Protein AF-A0A0G4KLC1-F1 (afdb_monomer_lite)

Sequence (139 aa):
MSGILGYLYKFFVGYFALTVALYMLSIVVPKAAFGARVLAAYVCLIAAALYGALAAILLRLIGNPGSSQWAT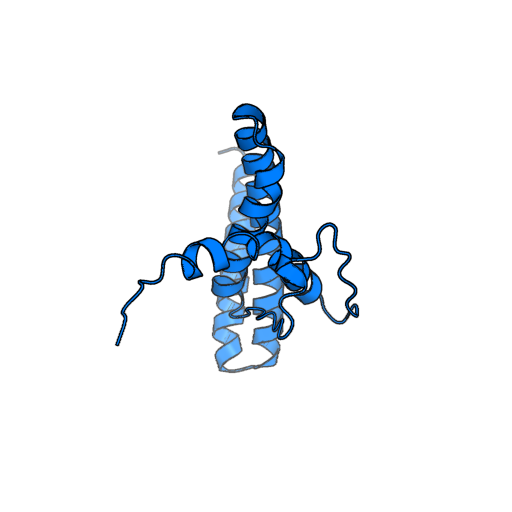ARFFKWIMLVATGVIFEIEDPKNILETTRPAVFIGNHQTELDVLMLAMPAVMDTTKTLKATGVNTSS

Structure (mmCIF, N/CA/C/O backbone):
data_AF-A0A0G4KLC1-F1
#
_entry.id   AF-A0A0G4KLC1-F1
#
loo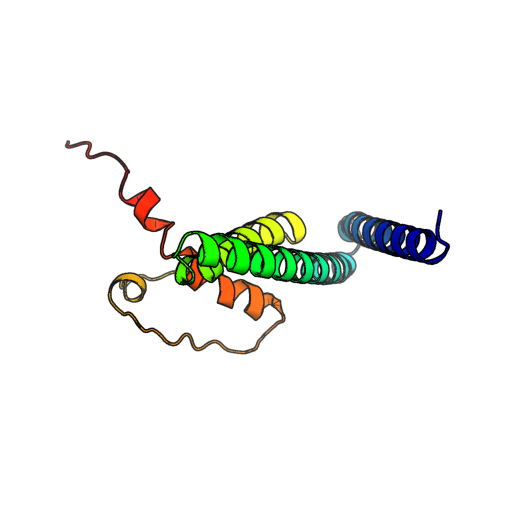p_
_atom_site.group_PDB
_atom_site.id
_atom_site.type_symbol
_atom_site.label_atom_id
_atom_site.label_alt_id
_atom_site.label_comp_id
_atom_site.label_asym_id
_atom_site.label_entity_id
_atom_site.label_seq_id
_atom_site.pdbx_PDB_ins_code
_atom_site.Cartn_x
_atom_site.Cartn_y
_atom_site.Cartn_z
_atom_site.occupancy
_atom_site.B_iso_or_equiv
_atom_site.auth_seq_id
_atom_site.auth_comp_id
_atom_site.auth_asym_id
_atom_site.auth_atom_id
_atom_site.pdbx_PDB_model_num
ATOM 1 N N . MET A 1 1 ? -3.464 17.747 -28.093 1.00 57.12 1 MET A N 1
ATOM 2 C CA . MET A 1 1 ? -3.307 17.172 -26.736 1.00 57.12 1 MET A CA 1
ATOM 3 C C . MET A 1 1 ? -2.375 18.089 -25.954 1.00 57.12 1 MET A C 1
ATOM 5 O O . MET A 1 1 ? -1.326 18.404 -26.502 1.00 57.12 1 MET A O 1
ATOM 9 N N . SER A 1 2 ? -2.737 18.585 -24.764 1.00 78.94 2 SER A N 1
ATOM 10 C CA . SER A 1 2 ? -1.844 19.487 -24.011 1.00 78.94 2 SER A CA 1
ATOM 11 C C . SER A 1 2 ? -0.508 18.784 -23.728 1.00 78.94 2 SER A C 1
ATOM 13 O O . SER A 1 2 ? -0.497 17.595 -23.402 1.00 78.94 2 SER A O 1
ATOM 15 N N . GLY A 1 3 ? 0.622 19.483 -23.889 1.00 84.50 3 GLY A N 1
ATOM 16 C CA . GLY A 1 3 ? 1.953 18.882 -23.711 1.00 84.50 3 GLY A CA 1
ATOM 17 C C . GLY A 1 3 ? 2.106 18.184 -22.353 1.00 84.50 3 GLY A C 1
ATOM 18 O O . GLY A 1 3 ? 2.638 17.082 -22.282 1.00 84.50 3 GLY A O 1
ATOM 19 N N . ILE A 1 4 ? 1.517 18.766 -21.302 1.00 86.00 4 ILE A N 1
ATOM 20 C CA . ILE A 1 4 ? 1.463 18.221 -19.936 1.00 86.00 4 ILE A CA 1
ATOM 21 C C . ILE A 1 4 ? 0.812 16.833 -19.893 1.00 86.00 4 ILE A C 1
ATOM 23 O O . ILE A 1 4 ? 1.378 15.910 -19.309 1.00 86.00 4 ILE A O 1
ATOM 27 N N . LEU A 1 5 ? -0.341 16.654 -20.545 1.00 86.31 5 LEU A N 1
ATOM 28 C CA . LEU A 1 5 ? -1.035 15.365 -20.562 1.00 86.31 5 LEU A CA 1
ATOM 29 C C . LEU A 1 5 ? -0.205 14.297 -21.294 1.00 86.31 5 LEU A C 1
ATOM 31 O O . LEU A 1 5 ? -0.172 13.139 -20.881 1.00 86.31 5 LEU A O 1
ATOM 35 N N . GLY A 1 6 ? 0.522 14.701 -22.340 1.00 89.38 6 GLY A N 1
ATOM 36 C CA . GLY A 1 6 ? 1.445 13.827 -23.065 1.00 89.38 6 GLY A CA 1
ATOM 37 C C . GLY A 1 6 ? 2.641 13.367 -22.225 1.00 89.38 6 GLY A C 1
ATOM 38 O O . GLY A 1 6 ? 3.016 12.196 -22.295 1.00 89.38 6 GLY A O 1
ATOM 39 N N . TYR A 1 7 ? 3.229 14.250 -21.412 1.00 89.88 7 TYR A N 1
ATOM 40 C CA . TYR A 1 7 ? 4.330 13.883 -20.513 1.00 89.88 7 TYR A CA 1
ATOM 41 C C . TYR A 1 7 ? 3.871 12.957 -19.384 1.00 89.88 7 TYR A C 1
ATOM 43 O O . TYR A 1 7 ? 4.535 11.954 -19.128 1.00 89.88 7 TYR A O 1
ATOM 51 N N . LEU A 1 8 ? 2.716 13.236 -18.769 1.00 88.06 8 LEU A N 1
ATOM 52 C CA . LEU A 1 8 ? 2.131 12.368 -17.742 1.00 88.06 8 LEU A CA 1
ATOM 53 C C . LEU A 1 8 ? 1.853 10.966 -18.288 1.00 88.06 8 LEU A C 1
ATOM 55 O O . LEU A 1 8 ? 2.252 9.979 -17.677 1.00 88.06 8 LEU A O 1
ATOM 59 N N . TYR A 1 9 ? 1.241 10.871 -19.471 1.00 89.38 9 TYR A N 1
ATOM 60 C CA . TYR A 1 9 ? 0.984 9.584 -20.115 1.00 89.38 9 TYR A CA 1
ATOM 61 C C . TYR A 1 9 ? 2.274 8.777 -20.325 1.00 89.38 9 TYR A C 1
ATOM 63 O O . TYR A 1 9 ? 2.354 7.618 -19.922 1.00 89.38 9 TYR A O 1
ATOM 71 N N . LYS A 1 10 ? 3.316 9.397 -20.895 1.00 88.88 10 LYS A N 1
ATOM 72 C CA . LYS A 1 10 ? 4.612 8.733 -21.113 1.00 88.88 10 LYS A CA 1
ATOM 73 C C . LYS A 1 10 ? 5.265 8.289 -19.804 1.00 88.88 10 LYS A C 1
ATOM 75 O O . LYS A 1 10 ? 5.845 7.208 -19.767 1.00 88.88 10 LYS A O 1
ATOM 80 N N . PHE A 1 11 ? 5.150 9.091 -18.746 1.00 88.75 11 PHE A N 1
ATOM 81 C CA . PHE A 1 11 ? 5.664 8.745 -17.423 1.00 88.75 11 PHE A CA 1
ATOM 82 C C . PHE A 1 11 ? 4.982 7.491 -16.861 1.00 88.75 11 PHE A C 1
ATOM 84 O O . PHE A 1 11 ? 5.673 6.542 -16.500 1.00 88.75 11 PHE A O 1
ATOM 91 N N . PHE A 1 12 ? 3.645 7.440 -16.851 1.00 88.44 12 PHE A N 1
ATOM 92 C CA . PHE A 1 12 ? 2.909 6.278 -16.336 1.00 88.44 12 PHE A CA 1
ATOM 93 C C . PHE A 1 12 ? 3.160 5.011 -17.159 1.00 88.44 12 PHE A C 1
ATOM 95 O O . PHE A 1 12 ? 3.370 3.943 -16.585 1.00 88.44 12 PHE A O 1
ATOM 102 N N . VAL A 1 13 ? 3.196 5.123 -18.491 1.00 89.00 13 VAL A N 1
ATOM 103 C CA . VAL A 1 13 ? 3.511 3.988 -19.373 1.00 89.00 13 VAL A CA 1
ATOM 104 C C . VAL A 1 13 ? 4.935 3.488 -19.134 1.00 89.00 13 VAL A C 1
ATOM 106 O O . VAL A 1 13 ? 5.140 2.285 -18.996 1.00 89.00 13 VAL A O 1
ATOM 109 N N . GLY A 1 14 ? 5.913 4.394 -19.039 1.00 88.81 14 GLY A N 1
ATOM 110 C CA . GLY A 1 14 ? 7.303 4.037 -18.755 1.00 88.81 14 GLY A CA 1
ATOM 111 C C . GLY A 1 14 ? 7.467 3.374 -17.387 1.00 88.81 14 GLY A C 1
ATOM 112 O O . GLY A 1 14 ? 8.141 2.352 -17.278 1.00 88.81 14 GLY A O 1
ATOM 113 N N . TYR A 1 15 ? 6.795 3.899 -16.361 1.00 86.81 15 TYR A N 1
ATOM 114 C CA . TYR A 1 15 ? 6.793 3.325 -15.015 1.00 86.81 15 TYR A CA 1
ATOM 115 C C . TYR A 1 15 ? 6.207 1.907 -14.994 1.00 86.81 15 TYR A C 1
ATOM 117 O O . TYR A 1 15 ? 6.802 0.986 -14.427 1.00 86.81 15 TYR A O 1
ATOM 125 N N . PHE A 1 16 ? 5.049 1.714 -15.632 1.00 86.69 16 PHE A N 1
ATOM 126 C CA . PHE A 1 16 ? 4.409 0.404 -15.727 1.00 86.69 16 PHE A CA 1
ATOM 127 C C . PHE A 1 16 ? 5.295 -0.591 -16.484 1.00 86.69 16 PHE A C 1
ATOM 129 O O . PHE A 1 16 ? 5.551 -1.686 -15.987 1.00 86.69 16 PHE A O 1
ATOM 136 N N . ALA A 1 17 ? 5.836 -0.188 -17.638 1.00 87.50 17 ALA A N 1
ATOM 137 C CA . ALA A 1 17 ? 6.737 -1.020 -18.429 1.00 87.50 17 ALA A CA 1
ATOM 138 C C . ALA A 1 17 ? 7.994 -1.422 -17.643 1.00 87.50 17 ALA A C 1
ATOM 140 O O . ALA A 1 17 ? 8.382 -2.588 -17.677 1.00 87.50 17 ALA A O 1
ATOM 141 N N . LEU A 1 18 ? 8.595 -0.495 -16.888 1.00 86.31 18 LEU A N 1
ATOM 142 C CA . LEU A 1 18 ? 9.746 -0.781 -16.029 1.00 86.31 18 LEU A CA 1
ATOM 143 C C . LEU A 1 18 ? 9.396 -1.788 -14.926 1.00 86.31 18 LEU A C 1
ATOM 145 O O . LEU A 1 18 ? 10.149 -2.730 -14.691 1.00 86.31 18 LEU A O 1
ATOM 149 N N . THR A 1 19 ? 8.243 -1.617 -14.278 1.00 85.38 19 THR A N 1
ATOM 150 C CA . THR A 1 19 ? 7.780 -2.520 -13.213 1.00 85.38 19 THR A CA 1
ATOM 151 C C . THR A 1 19 ? 7.569 -3.937 -13.752 1.00 85.38 19 THR A C 1
ATOM 153 O O . THR A 1 19 ? 8.051 -4.901 -13.156 1.00 85.38 19 THR A O 1
ATOM 156 N N . VAL A 1 20 ? 6.925 -4.079 -14.917 1.00 84.81 20 VAL A N 1
ATOM 157 C CA . VAL A 1 20 ? 6.742 -5.383 -15.578 1.00 84.81 20 VAL A CA 1
ATOM 158 C C . VAL A 1 20 ? 8.081 -5.971 -16.020 1.00 84.81 20 VAL A C 1
ATOM 160 O O . VAL A 1 20 ? 8.326 -7.152 -15.793 1.00 84.81 20 VAL A O 1
ATOM 163 N N . ALA A 1 21 ? 8.980 -5.169 -16.595 1.00 84.88 21 ALA A N 1
ATOM 164 C CA . ALA A 1 21 ? 10.302 -5.636 -17.010 1.00 84.88 21 ALA A CA 1
ATOM 165 C C . ALA A 1 21 ? 11.116 -6.180 -15.825 1.00 84.88 21 ALA A C 1
ATOM 167 O O . ALA A 1 21 ? 11.741 -7.234 -15.940 1.00 84.88 21 ALA A O 1
ATOM 168 N N . LEU A 1 22 ? 11.063 -5.514 -14.667 1.00 81.75 22 LEU A N 1
ATOM 169 C CA . LEU A 1 22 ? 11.704 -5.991 -13.440 1.00 81.75 22 LEU A CA 1
ATOM 170 C C . LEU A 1 22 ? 11.048 -7.268 -12.905 1.00 81.75 22 LEU A C 1
ATOM 172 O O . LEU A 1 22 ? 11.763 -8.158 -12.449 1.00 81.75 22 LEU A O 1
ATOM 176 N N . TYR A 1 23 ? 9.723 -7.407 -13.015 1.00 82.12 23 TYR A N 1
ATOM 177 C CA . TYR A 1 23 ? 9.035 -8.664 -12.704 1.00 82.12 23 TYR A CA 1
ATOM 178 C C . TYR A 1 23 ? 9.459 -9.806 -13.632 1.00 82.12 23 TYR A C 1
ATOM 180 O O . TYR A 1 23 ? 9.729 -10.904 -13.155 1.00 82.12 23 TYR A O 1
ATOM 188 N N . MET A 1 24 ? 9.604 -9.563 -14.933 1.00 83.81 24 MET A N 1
ATOM 189 C CA . MET A 1 24 ? 10.098 -10.579 -15.869 1.00 83.81 24 MET A CA 1
ATOM 190 C C . MET A 1 24 ? 11.558 -10.952 -15.572 1.00 83.81 24 MET A C 1
ATOM 192 O O . MET A 1 24 ? 11.906 -12.131 -15.553 1.00 83.81 24 MET A O 1
ATOM 196 N N . LEU A 1 25 ? 12.404 -9.967 -15.250 1.00 83.88 25 LEU A N 1
ATOM 197 C CA . LEU A 1 25 ? 13.793 -10.196 -14.839 1.00 83.88 25 LEU A CA 1
ATOM 198 C C . LEU A 1 25 ? 13.894 -10.929 -13.491 1.00 83.88 25 LEU A C 1
ATOM 200 O O . LEU A 1 25 ? 14.860 -11.655 -13.251 1.00 83.88 25 LEU A O 1
ATOM 204 N N . SER A 1 26 ? 12.888 -10.782 -12.624 1.00 82.88 26 SER A N 1
ATOM 205 C CA . SER A 1 26 ? 12.843 -11.429 -11.309 1.00 82.88 26 SER A CA 1
ATOM 206 C C . SER A 1 26 ? 12.830 -12.957 -11.367 1.00 82.88 26 SER A C 1
ATOM 208 O O . SER A 1 26 ? 13.274 -13.597 -10.416 1.00 82.88 26 SER A O 1
ATOM 210 N N . ILE A 1 27 ? 12.403 -13.532 -12.498 1.00 77.06 27 ILE A N 1
ATOM 211 C CA . ILE A 1 27 ? 12.427 -14.981 -12.748 1.00 77.06 27 ILE A CA 1
ATOM 212 C C . ILE A 1 27 ? 13.873 -15.505 -12.766 1.00 77.06 27 ILE A C 1
ATOM 214 O O . ILE A 1 27 ? 14.129 -16.637 -12.367 1.00 77.06 27 ILE A O 1
ATOM 218 N N . VAL A 1 28 ? 14.827 -14.672 -13.196 1.00 81.56 28 VAL A N 1
ATOM 219 C CA . VAL A 1 28 ? 16.248 -15.032 -13.325 1.00 81.56 28 VAL A CA 1
ATOM 220 C C . VAL A 1 28 ? 17.076 -14.479 -12.163 1.00 81.56 28 VAL A C 1
ATOM 222 O O . VAL A 1 28 ? 18.007 -15.131 -11.695 1.00 81.56 28 VAL A O 1
ATOM 225 N N . VAL A 1 29 ? 16.748 -13.276 -11.678 1.00 82.81 29 VAL A N 1
ATOM 226 C CA . VAL A 1 29 ? 17.516 -12.576 -10.640 1.00 82.81 29 VAL A CA 1
ATOM 227 C C . VAL A 1 29 ? 16.623 -12.279 -9.429 1.00 82.81 29 VAL A C 1
ATOM 229 O O . VAL A 1 29 ? 15.852 -11.317 -9.460 1.00 82.81 29 VAL A O 1
ATOM 232 N N . PRO A 1 30 ? 16.781 -12.998 -8.301 1.00 74.25 30 PRO A N 1
ATOM 233 C CA . PRO A 1 30 ? 15.953 -12.799 -7.106 1.00 74.25 30 PRO A CA 1
ATOM 234 C C . PRO A 1 30 ? 15.996 -11.368 -6.549 1.00 74.25 30 PRO A C 1
ATOM 236 O O . PRO A 1 30 ? 15.007 -10.866 -6.022 1.00 74.25 30 PRO A O 1
ATOM 239 N N . LYS A 1 31 ? 17.124 -10.661 -6.713 1.00 76.88 31 LYS A N 1
ATOM 240 C CA . LYS A 1 31 ? 17.266 -9.252 -6.302 1.00 76.88 31 LYS A CA 1
ATOM 241 C C . LYS A 1 31 ? 16.392 -8.296 -7.127 1.00 76.88 31 LYS A C 1
ATOM 243 O O . LYS A 1 31 ? 15.964 -7.273 -6.602 1.00 76.88 31 LYS A O 1
ATOM 248 N N . ALA A 1 32 ? 16.084 -8.629 -8.384 1.00 76.25 32 ALA A N 1
ATOM 249 C CA . ALA A 1 32 ? 15.173 -7.837 -9.212 1.00 76.25 32 ALA A CA 1
ATOM 250 C C . ALA A 1 32 ? 13.715 -7.961 -8.734 1.00 76.25 32 ALA A C 1
ATOM 252 O O . ALA A 1 32 ? 12.953 -7.004 -8.859 1.00 76.25 32 ALA A O 1
ATOM 253 N N . ALA A 1 33 ? 13.353 -9.085 -8.096 1.00 76.44 33 ALA A N 1
ATOM 254 C CA . ALA A 1 33 ? 12.043 -9.268 -7.468 1.00 76.44 33 ALA A CA 1
ATOM 255 C C . ALA A 1 33 ? 11.780 -8.219 -6.381 1.00 76.44 33 ALA A C 1
ATOM 257 O O . ALA A 1 33 ? 10.670 -7.705 -6.274 1.00 76.44 33 ALA A O 1
ATOM 258 N N . PHE A 1 34 ? 12.807 -7.880 -5.594 1.00 78.06 34 PHE A N 1
ATOM 259 C CA . PHE A 1 34 ? 12.699 -6.856 -4.558 1.00 78.06 34 PHE A CA 1
ATOM 260 C C . PHE A 1 34 ? 12.371 -5.488 -5.167 1.00 78.06 34 PHE A C 1
ATOM 262 O O . PHE A 1 34 ? 11.384 -4.870 -4.781 1.00 78.06 34 PHE A O 1
ATOM 269 N N . GLY A 1 35 ? 13.127 -5.060 -6.184 1.00 80.31 35 GLY A N 1
ATOM 270 C CA . GLY A 1 35 ? 12.869 -3.793 -6.877 1.00 80.31 35 GLY A CA 1
ATOM 271 C C . GLY A 1 35 ? 11.485 -3.736 -7.535 1.00 80.31 35 GLY A C 1
ATOM 272 O O . GLY A 1 35 ? 10.792 -2.726 -7.419 1.00 80.31 35 GLY A O 1
ATOM 273 N N . ALA A 1 36 ? 11.048 -4.834 -8.163 1.00 81.69 36 ALA A N 1
ATOM 274 C CA . ALA A 1 36 ? 9.718 -4.934 -8.765 1.00 81.69 36 ALA A CA 1
ATOM 275 C C . ALA A 1 36 ? 8.595 -4.775 -7.724 1.00 81.69 36 ALA A C 1
ATOM 277 O O . ALA A 1 36 ? 7.652 -4.014 -7.943 1.00 81.69 36 ALA A O 1
ATOM 278 N N . ARG A 1 37 ? 8.723 -5.438 -6.566 1.00 82.31 37 ARG A N 1
ATOM 279 C CA . ARG A 1 37 ? 7.739 -5.361 -5.475 1.00 82.31 37 ARG A CA 1
ATOM 280 C C . ARG A 1 37 ? 7.692 -3.983 -4.823 1.00 82.31 37 ARG A C 1
ATOM 282 O O . ARG A 1 37 ? 6.600 -3.525 -4.512 1.00 82.31 37 ARG A O 1
ATOM 289 N N . VAL A 1 38 ? 8.834 -3.313 -4.655 1.00 83.00 38 VAL A N 1
ATOM 290 C CA . VAL A 1 38 ? 8.895 -1.949 -4.099 1.00 83.00 38 VAL A CA 1
ATOM 291 C C . VAL A 1 38 ? 8.172 -0.957 -5.013 1.00 83.00 38 VAL A C 1
ATOM 293 O O . VAL A 1 38 ? 7.296 -0.225 -4.558 1.00 83.00 38 VAL A O 1
ATOM 296 N N . LEU A 1 39 ? 8.462 -0.968 -6.320 1.00 84.44 39 LEU A N 1
ATOM 297 C CA . LEU A 1 39 ? 7.766 -0.100 -7.280 1.00 84.44 39 LEU A CA 1
ATOM 298 C C . LEU A 1 39 ? 6.258 -0.393 -7.312 1.00 84.44 39 LEU A C 1
ATOM 300 O O . LEU A 1 39 ? 5.430 0.513 -7.213 1.00 84.44 39 LEU A O 1
ATOM 304 N N . ALA A 1 40 ? 5.885 -1.672 -7.356 1.00 85.62 40 ALA A N 1
ATOM 305 C CA . ALA A 1 40 ? 4.486 -2.073 -7.299 1.00 85.62 40 ALA A CA 1
ATOM 306 C C . ALA A 1 40 ? 3.785 -1.581 -6.015 1.00 85.62 40 ALA A C 1
ATOM 308 O O . ALA A 1 40 ? 2.660 -1.079 -6.088 1.00 85.62 40 ALA A O 1
ATOM 309 N N . ALA A 1 41 ? 4.454 -1.656 -4.859 1.00 83.75 41 ALA A N 1
ATOM 310 C CA . ALA A 1 41 ? 3.921 -1.195 -3.579 1.00 83.75 41 ALA A CA 1
ATOM 311 C C . ALA A 1 41 ? 3.666 0.321 -3.553 1.00 83.75 41 ALA A C 1
ATOM 313 O O . ALA A 1 41 ? 2.603 0.748 -3.098 1.00 83.75 41 ALA A O 1
ATOM 314 N N . TYR A 1 42 ? 4.572 1.136 -4.104 1.00 85.81 42 TYR A N 1
ATOM 315 C CA . TYR A 1 42 ? 4.384 2.592 -4.175 1.00 85.81 42 TYR A CA 1
ATOM 316 C C . TYR A 1 42 ? 3.153 2.987 -5.000 1.00 85.81 42 TYR A C 1
ATOM 318 O O . TYR A 1 42 ? 2.368 3.837 -4.573 1.00 85.81 42 TYR A O 1
ATOM 326 N N . VAL A 1 43 ? 2.929 2.347 -6.151 1.00 86.62 43 VAL A N 1
ATOM 327 C CA . VAL A 1 43 ? 1.722 2.604 -6.959 1.00 86.62 43 VAL A CA 1
ATOM 328 C C . VAL A 1 43 ? 0.460 2.158 -6.234 1.00 86.62 43 VAL A C 1
ATOM 330 O O . VAL A 1 43 ? -0.539 2.878 -6.250 1.00 86.62 43 VAL A O 1
ATOM 333 N N . CYS A 1 44 ? 0.503 1.010 -5.558 1.00 87.31 44 CYS A N 1
ATOM 334 C CA . CYS A 1 44 ? -0.614 0.532 -4.747 1.00 87.31 44 CYS A CA 1
ATOM 335 C C . CYS A 1 44 ? -0.965 1.504 -3.618 1.00 87.31 44 CYS A C 1
ATOM 337 O O . CYS A 1 44 ? -2.146 1.741 -3.367 1.00 87.31 44 CYS A O 1
ATOM 339 N N . LEU A 1 45 ? 0.041 2.100 -2.972 1.00 86.19 45 LEU A N 1
ATOM 340 C CA . LEU A 1 45 ? -0.153 3.081 -1.907 1.00 86.19 45 LEU A CA 1
ATOM 341 C C . LEU A 1 45 ? -0.827 4.356 -2.431 1.00 86.19 45 LEU A C 1
ATOM 343 O O . LEU A 1 45 ? -1.792 4.831 -1.835 1.00 86.19 45 LEU A O 1
ATOM 347 N N . ILE A 1 46 ? -0.374 4.875 -3.577 1.00 88.50 46 ILE A N 1
ATOM 348 C CA . ILE A 1 46 ? -0.989 6.046 -4.223 1.00 88.50 46 ILE A CA 1
ATOM 349 C C . ILE A 1 46 ? -2.434 5.735 -4.627 1.00 88.50 46 ILE A C 1
ATOM 351 O O . ILE A 1 46 ? -3.340 6.517 -4.338 1.00 88.50 46 ILE A O 1
ATOM 355 N N . ALA A 1 47 ? -2.671 4.581 -5.255 1.00 89.06 47 ALA A N 1
ATOM 356 C CA . ALA A 1 47 ? -4.010 4.153 -5.648 1.00 89.06 47 ALA A CA 1
ATOM 357 C C . ALA A 1 47 ? -4.943 4.026 -4.434 1.00 89.06 47 ALA A C 1
ATOM 359 O O . ALA A 1 47 ? -6.085 4.484 -4.487 1.00 89.06 47 ALA A O 1
ATOM 360 N N . ALA A 1 48 ? -4.457 3.460 -3.326 1.00 90.44 48 ALA A N 1
ATOM 361 C CA . ALA A 1 48 ? -5.221 3.342 -2.091 1.00 90.44 48 ALA A CA 1
ATOM 362 C C . ALA A 1 48 ? -5.509 4.699 -1.443 1.00 90.44 48 ALA A C 1
ATOM 364 O O . ALA A 1 48 ? -6.629 4.913 -0.988 1.00 90.44 48 ALA A O 1
ATOM 365 N N . ALA A 1 49 ? -4.560 5.637 -1.454 1.00 88.44 49 ALA A N 1
ATOM 366 C CA . ALA A 1 49 ? -4.780 6.989 -0.945 1.00 88.44 49 ALA A CA 1
ATOM 367 C C . ALA A 1 49 ? -5.856 7.738 -1.751 1.00 88.44 49 ALA A C 1
ATOM 369 O O . ALA A 1 49 ? -6.748 8.356 -1.170 1.00 88.44 49 ALA A O 1
ATOM 370 N N . LEU A 1 50 ? -5.818 7.637 -3.084 1.00 92.06 50 LEU A N 1
ATOM 371 C CA . LEU A 1 50 ? -6.828 8.234 -3.964 1.00 92.06 50 LEU A CA 1
ATOM 372 C C . LEU A 1 50 ? -8.207 7.604 -3.749 1.00 92.06 50 LEU A C 1
ATOM 374 O O . LEU A 1 50 ? -9.194 8.320 -3.575 1.00 92.06 50 LEU A O 1
ATOM 378 N N . TYR A 1 51 ? -8.273 6.271 -3.716 1.00 92.00 51 TYR A N 1
ATOM 379 C CA . TYR A 1 51 ? -9.508 5.552 -3.420 1.00 92.00 51 TYR A CA 1
ATOM 380 C C . TYR A 1 51 ? -10.056 5.934 -2.042 1.00 92.00 51 TYR A C 1
ATOM 382 O O . TYR A 1 51 ? -11.248 6.196 -1.912 1.00 92.00 51 TYR A O 1
ATOM 390 N N . GLY A 1 52 ? -9.199 6.026 -1.026 1.00 89.00 52 GLY A N 1
ATOM 391 C CA . GLY A 1 52 ? -9.608 6.383 0.325 1.00 89.00 52 GLY A CA 1
ATOM 392 C C . GLY A 1 52 ? -10.117 7.811 0.450 1.00 89.00 52 GLY A C 1
ATOM 393 O O . GLY A 1 52 ? -11.126 8.037 1.115 1.00 89.00 52 GLY A O 1
ATOM 394 N N . ALA A 1 53 ? -9.504 8.765 -0.253 1.00 91.62 53 ALA A N 1
ATOM 395 C CA . ALA A 1 53 ? -10.014 10.131 -0.334 1.00 91.62 53 ALA A CA 1
ATOM 396 C C . ALA A 1 53 ? -11.418 10.172 -0.962 1.00 91.62 53 ALA A C 1
ATOM 398 O O . ALA A 1 53 ? -12.321 10.814 -0.423 1.00 91.62 53 ALA A O 1
ATOM 399 N N . LEU A 1 54 ? -11.633 9.436 -2.057 1.00 92.00 54 LEU A N 1
ATOM 400 C CA . LEU A 1 54 ? -12.947 9.323 -2.698 1.00 92.00 54 LEU A CA 1
ATOM 401 C C . LEU A 1 54 ? -13.969 8.628 -1.789 1.00 92.00 54 LEU A C 1
ATOM 403 O O . LEU A 1 54 ? -15.076 9.134 -1.610 1.00 92.00 54 LEU A O 1
ATOM 407 N N . ALA A 1 55 ? -13.597 7.507 -1.170 1.00 89.62 55 ALA A N 1
ATOM 408 C CA . ALA A 1 55 ? -14.450 6.767 -0.245 1.00 89.62 55 ALA A CA 1
ATOM 409 C C . ALA A 1 55 ? -14.839 7.623 0.967 1.00 89.62 55 ALA A C 1
ATOM 411 O O . ALA A 1 55 ? -15.997 7.609 1.374 1.00 89.62 55 ALA A O 1
ATOM 412 N N . ALA A 1 56 ? -13.909 8.414 1.509 1.00 89.75 56 ALA A N 1
ATOM 413 C CA . ALA A 1 56 ? -14.179 9.346 2.598 1.00 89.75 56 ALA A CA 1
ATOM 414 C C . ALA A 1 56 ? -15.201 10.415 2.205 1.00 89.75 56 ALA A C 1
ATOM 416 O O . ALA A 1 56 ? -16.112 10.691 2.984 1.00 89.75 56 ALA A O 1
ATOM 417 N N . ILE A 1 57 ? -15.101 10.980 0.998 1.00 92.19 57 ILE A N 1
ATOM 418 C CA . ILE A 1 57 ? -16.082 11.950 0.491 1.00 92.19 57 ILE A CA 1
ATOM 419 C C . ILE A 1 57 ? -17.458 11.287 0.361 1.00 92.19 57 ILE A C 1
ATOM 421 O O . ILE A 1 57 ? -18.429 11.773 0.937 1.00 92.19 57 ILE A O 1
ATOM 425 N N . LEU A 1 58 ? -17.542 10.154 -0.340 1.00 90.75 58 LEU A N 1
ATOM 426 C CA . LEU A 1 58 ? -18.810 9.471 -0.615 1.00 90.75 58 LEU A CA 1
ATOM 427 C C . LEU A 1 58 ? -19.503 8.988 0.663 1.00 90.75 58 LEU A C 1
ATOM 429 O O . LEU A 1 58 ? -20.691 9.229 0.861 1.00 90.75 58 LEU A O 1
ATOM 433 N N . LEU A 1 59 ? -18.766 8.344 1.565 1.00 87.06 59 LEU A N 1
ATOM 434 C CA . LEU A 1 59 ? -19.335 7.810 2.801 1.00 87.06 59 LEU A CA 1
ATOM 435 C C . LEU A 1 59 ? -19.711 8.910 3.790 1.00 87.06 59 LEU A C 1
ATOM 437 O O . LEU A 1 59 ? -20.666 8.746 4.547 1.00 87.06 59 LEU A O 1
ATOM 441 N N . ARG A 1 60 ? -19.026 10.059 3.756 1.00 88.62 60 ARG A N 1
ATOM 442 C CA . ARG A 1 60 ? -19.441 11.235 4.524 1.00 88.62 60 ARG A CA 1
ATOM 443 C C . ARG A 1 60 ? -20.757 11.813 4.006 1.00 88.62 60 ARG A C 1
ATOM 445 O O . ARG A 1 60 ? -21.574 12.216 4.825 1.00 88.62 60 ARG A O 1
ATOM 452 N N . LEU A 1 61 ? -20.991 11.797 2.691 1.00 89.88 61 LEU A N 1
ATOM 453 C CA . LEU A 1 61 ? -22.275 12.208 2.104 1.00 89.88 61 LEU A CA 1
ATOM 454 C C . LEU A 1 61 ? -23.423 11.259 2.485 1.00 89.88 61 LEU A C 1
ATOM 456 O O . LEU A 1 61 ? -24.546 11.710 2.677 1.00 89.88 61 LEU A O 1
ATOM 460 N N . ILE A 1 62 ? -23.137 9.965 2.642 1.00 89.56 62 ILE A N 1
ATOM 461 C CA . ILE A 1 62 ? -24.115 8.935 3.042 1.00 89.56 62 ILE A CA 1
ATOM 462 C C . ILE A 1 62 ? -24.306 8.886 4.578 1.00 89.56 62 ILE A C 1
ATOM 464 O O . ILE A 1 62 ? -25.176 8.181 5.081 1.00 89.56 62 ILE A O 1
ATOM 468 N N . GLY A 1 63 ? -23.521 9.650 5.349 1.00 87.81 63 GLY A N 1
ATOM 469 C CA . GLY A 1 63 ? -23.629 9.719 6.812 1.00 87.81 63 GLY A CA 1
ATOM 470 C C . GLY A 1 63 ? -22.858 8.636 7.577 1.00 87.81 63 GLY A C 1
ATOM 471 O O . GLY A 1 63 ? -23.047 8.501 8.782 1.00 87.81 63 GLY A O 1
ATOM 472 N N . ASN A 1 64 ? -21.957 7.891 6.924 1.00 85.00 64 ASN A N 1
ATOM 473 C CA . ASN A 1 64 ? -21.117 6.862 7.555 1.00 85.00 64 ASN A CA 1
ATOM 474 C C . ASN A 1 64 ? -19.605 7.123 7.365 1.00 85.00 64 ASN A C 1
ATOM 476 O O . ASN A 1 64 ? -18.893 6.311 6.768 1.00 85.00 64 ASN A O 1
ATOM 480 N N . PRO A 1 65 ? -19.064 8.244 7.876 1.00 78.62 65 PRO A N 1
ATOM 481 C CA . PRO A 1 65 ? -17.657 8.598 7.682 1.00 78.62 65 PRO A CA 1
ATOM 482 C C . PRO A 1 65 ? -16.676 7.573 8.281 1.00 78.62 65 PRO A C 1
ATOM 484 O O . PRO A 1 65 ? -15.569 7.425 7.763 1.00 78.62 65 PRO A O 1
ATOM 487 N N . GLY A 1 66 ? -17.072 6.834 9.327 1.00 78.75 66 GLY A N 1
ATOM 488 C CA . GLY A 1 66 ? -16.231 5.818 9.975 1.00 78.75 66 GLY A CA 1
ATOM 489 C C . GLY A 1 66 ? -15.898 4.619 9.078 1.00 78.75 66 GLY A C 1
ATOM 490 O O . GLY A 1 66 ? -14.821 4.041 9.195 1.00 78.75 66 GLY A O 1
ATOM 491 N N . SER A 1 67 ? -16.766 4.296 8.114 1.00 83.94 67 SER A N 1
ATOM 492 C CA . SER A 1 67 ? -16.563 3.177 7.180 1.00 83.94 67 SER A CA 1
ATOM 493 C C . SER A 1 67 ? -15.514 3.465 6.090 1.00 83.94 67 SER A C 1
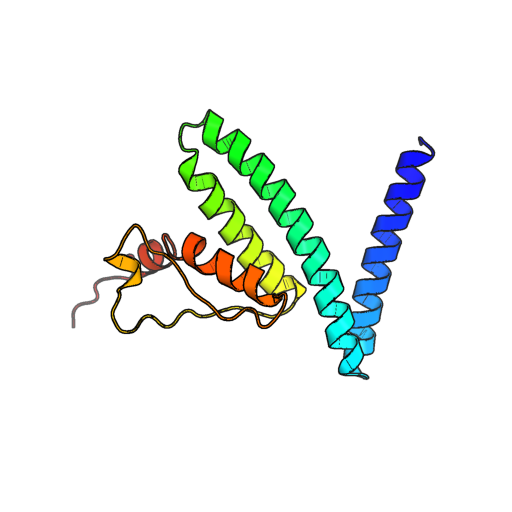ATOM 495 O O . SER A 1 67 ? -15.052 2.557 5.399 1.00 83.94 67 SER A O 1
ATOM 497 N N . SER A 1 68 ? -15.074 4.719 5.941 1.00 84.00 68 SER A N 1
ATOM 498 C CA . SER A 1 68 ? -14.096 5.106 4.911 1.00 84.00 68 SER A CA 1
ATOM 499 C C . SER A 1 68 ? -12.729 4.452 5.101 1.00 84.00 68 SER A C 1
ATOM 501 O O . SER A 1 68 ? -12.125 3.981 4.134 1.00 84.00 68 SER A O 1
ATOM 503 N N . GLN A 1 69 ? -12.272 4.339 6.349 1.00 83.75 69 GLN A N 1
ATOM 504 C CA . GLN A 1 69 ? -11.015 3.669 6.681 1.00 83.75 69 GLN A CA 1
ATOM 505 C C . GLN A 1 69 ? -11.096 2.167 6.407 1.00 83.75 69 GLN A C 1
ATOM 507 O O . GLN A 1 69 ? -10.178 1.591 5.826 1.00 83.75 69 GLN A O 1
ATOM 512 N N . TRP A 1 70 ? -12.237 1.554 6.731 1.00 85.62 70 TRP A N 1
ATOM 513 C CA . TRP A 1 70 ? -12.521 0.158 6.408 1.00 85.62 70 TRP A CA 1
ATOM 514 C C . TRP A 1 70 ? -12.463 -0.099 4.894 1.00 85.62 70 TRP A C 1
ATOM 516 O O . TRP A 1 70 ? -11.761 -1.007 4.440 1.00 85.62 70 TRP A O 1
ATOM 526 N N . ALA A 1 71 ? -13.144 0.732 4.099 1.00 86.06 71 ALA A N 1
ATOM 527 C CA . ALA A 1 71 ? -13.180 0.586 2.646 1.00 86.06 71 ALA A CA 1
ATOM 528 C C . ALA A 1 71 ? -11.776 0.723 2.040 1.00 86.06 71 ALA A C 1
ATOM 530 O O . ALA A 1 71 ? -11.370 -0.093 1.208 1.00 86.06 71 ALA A O 1
ATOM 531 N N . THR A 1 72 ? -11.023 1.732 2.485 1.00 89.38 72 THR A N 1
ATOM 532 C CA . THR A 1 72 ? -9.653 2.008 2.027 1.00 89.38 72 THR A CA 1
ATOM 533 C C . THR A 1 72 ? -8.718 0.850 2.340 1.00 89.38 72 THR A C 1
ATOM 535 O O . THR A 1 72 ? -8.001 0.370 1.463 1.00 89.38 72 THR A O 1
ATOM 538 N N . ALA A 1 73 ? -8.766 0.347 3.573 1.00 85.19 73 ALA A N 1
ATOM 539 C CA . ALA A 1 73 ? -7.933 -0.761 4.011 1.00 85.19 73 ALA A CA 1
ATOM 540 C C . ALA A 1 73 ? -8.252 -2.062 3.261 1.00 85.19 73 ALA A C 1
ATOM 542 O O . ALA A 1 73 ? -7.343 -2.809 2.891 1.00 85.19 73 ALA A O 1
ATOM 543 N N . ARG A 1 74 ? -9.535 -2.324 2.969 1.00 85.50 74 ARG A N 1
ATOM 544 C CA . ARG A 1 74 ? -9.953 -3.490 2.176 1.00 85.50 74 ARG A CA 1
ATOM 545 C C . ARG A 1 74 ? -9.399 -3.414 0.759 1.00 85.50 74 ARG A C 1
ATOM 547 O O . ARG A 1 74 ? -8.861 -4.408 0.276 1.00 85.50 74 ARG A O 1
ATOM 554 N N . PHE A 1 75 ? -9.505 -2.254 0.116 1.00 88.44 75 PHE A N 1
ATOM 555 C CA . PHE A 1 75 ? -8.935 -2.026 -1.209 1.00 88.44 75 PHE A CA 1
ATOM 556 C C . PHE A 1 75 ? -7.411 -2.206 -1.201 1.00 88.44 75 PHE A C 1
ATOM 558 O O . PHE A 1 75 ? -6.878 -2.962 -2.014 1.00 88.44 75 PHE A O 1
ATOM 565 N N . PHE A 1 76 ? -6.724 -1.598 -0.229 1.00 87.88 76 PHE A N 1
ATOM 566 C CA . PHE A 1 76 ? -5.269 -1.675 -0.107 1.00 87.88 76 PHE A CA 1
ATOM 567 C C . PHE A 1 76 ? -4.764 -3.109 0.111 1.00 87.88 76 PHE A C 1
ATOM 569 O O . PHE A 1 76 ? -3.800 -3.521 -0.532 1.00 87.88 76 PHE A O 1
ATOM 576 N N . LYS A 1 77 ? -5.454 -3.912 0.933 1.00 86.06 77 LYS A N 1
ATOM 577 C CA . LYS A 1 77 ? -5.135 -5.337 1.131 1.00 86.06 77 LYS A CA 1
ATOM 578 C C . LYS A 1 77 ? -5.124 -6.109 -0.190 1.00 86.06 77 LYS A C 1
ATOM 580 O O . LYS A 1 77 ? -4.178 -6.841 -0.467 1.00 86.06 77 LYS A O 1
ATOM 585 N N . TRP A 1 78 ? -6.188 -5.988 -0.983 1.00 85.19 78 TRP A N 1
ATOM 586 C CA . TRP A 1 78 ? -6.333 -6.784 -2.204 1.00 85.19 78 TRP A CA 1
ATOM 587 C C . TRP A 1 78 ? -5.391 -6.323 -3.309 1.00 85.19 78 TRP A C 1
ATOM 589 O O . TRP A 1 78 ? -4.781 -7.166 -3.965 1.00 85.19 78 TRP A O 1
ATOM 599 N N . ILE A 1 79 ? -5.221 -5.011 -3.490 1.00 87.69 79 ILE A N 1
ATOM 600 C CA . ILE A 1 79 ? -4.310 -4.500 -4.518 1.00 87.69 79 ILE A CA 1
ATOM 601 C C . ILE A 1 79 ? -2.853 -4.854 -4.193 1.00 87.69 79 ILE A C 1
ATOM 603 O O . ILE A 1 79 ? -2.132 -5.288 -5.084 1.00 87.69 79 ILE A O 1
ATOM 607 N N . MET A 1 80 ? -2.444 -4.795 -2.920 1.00 84.31 80 MET A N 1
ATOM 608 C CA . MET A 1 80 ? -1.104 -5.217 -2.496 1.00 84.31 80 MET A CA 1
ATOM 609 C C . MET A 1 80 ? -0.889 -6.721 -2.651 1.00 84.31 80 MET A C 1
ATOM 611 O O . MET A 1 80 ? 0.185 -7.124 -3.098 1.00 84.31 80 MET A O 1
ATOM 615 N N . LEU A 1 81 ? -1.898 -7.550 -2.358 1.00 84.31 81 LEU A N 1
ATOM 616 C CA . LEU A 1 81 ? -1.822 -8.992 -2.602 1.00 84.31 81 LEU A CA 1
ATOM 617 C C . LEU A 1 81 ? -1.596 -9.288 -4.087 1.00 84.31 81 LEU A C 1
ATOM 619 O O . LEU A 1 81 ? -0.700 -10.052 -4.426 1.00 84.31 81 LEU A O 1
ATOM 623 N N . VAL A 1 82 ? -2.373 -8.665 -4.974 1.00 83.56 82 VAL A N 1
ATOM 624 C CA . VAL A 1 82 ? -2.236 -8.869 -6.425 1.00 83.56 82 VAL A CA 1
ATOM 625 C C . VAL A 1 82 ? -0.896 -8.337 -6.934 1.00 83.56 82 VAL A C 1
ATOM 627 O O . VAL A 1 82 ? -0.246 -8.981 -7.751 1.00 83.56 82 VAL A O 1
ATOM 630 N N . ALA A 1 83 ? -0.467 -7.172 -6.451 1.00 82.25 83 ALA A N 1
ATOM 631 C CA . ALA A 1 83 ? 0.697 -6.482 -6.986 1.00 82.25 83 ALA A CA 1
ATOM 632 C C . ALA A 1 83 ? 2.032 -6.983 -6.429 1.00 82.25 83 ALA A C 1
ATOM 634 O O . ALA A 1 83 ? 3.035 -6.870 -7.125 1.00 82.25 83 ALA A O 1
ATOM 635 N N . THR A 1 84 ? 2.074 -7.496 -5.196 1.00 80.44 84 THR A N 1
ATOM 636 C CA . THR A 1 84 ? 3.317 -7.924 -4.519 1.00 80.44 84 THR A CA 1
ATOM 637 C C . THR A 1 84 ? 3.328 -9.401 -4.129 1.00 80.44 84 THR A C 1
ATOM 639 O O . THR A 1 84 ? 4.396 -9.947 -3.844 1.00 80.44 84 THR A O 1
ATOM 642 N N . GLY A 1 85 ? 2.162 -10.053 -4.112 1.00 78.94 85 GLY A N 1
ATOM 643 C CA . GLY A 1 85 ? 1.995 -11.430 -3.645 1.00 78.94 85 GLY A CA 1
ATOM 644 C C . GLY A 1 85 ? 2.016 -11.587 -2.123 1.00 78.94 85 GLY A C 1
ATOM 645 O O . GLY A 1 85 ? 2.021 -12.717 -1.644 1.00 78.94 85 GLY A O 1
ATOM 646 N N . VAL A 1 86 ? 2.057 -10.493 -1.355 1.00 77.19 86 VAL A N 1
ATOM 647 C CA . VAL A 1 86 ? 2.174 -10.546 0.108 1.00 77.19 86 VAL A CA 1
ATOM 648 C C . VAL A 1 86 ? 0.825 -10.291 0.774 1.00 77.19 86 VAL A C 1
ATOM 650 O O . VAL A 1 86 ? 0.125 -9.330 0.458 1.00 77.19 86 VAL A O 1
ATOM 653 N N . ILE A 1 87 ? 0.479 -11.149 1.733 1.00 75.50 87 ILE A N 1
ATOM 654 C CA . ILE A 1 87 ? -0.657 -10.985 2.638 1.00 75.50 87 ILE A CA 1
ATOM 655 C C . ILE A 1 87 ? -0.171 -11.162 4.073 1.00 75.50 87 ILE A C 1
ATOM 657 O O . ILE A 1 87 ? 0.609 -12.066 4.356 1.00 75.50 87 ILE A O 1
ATOM 661 N N . PHE A 1 88 ? -0.650 -10.312 4.978 1.00 73.88 88 PHE A N 1
ATOM 662 C CA . PHE A 1 88 ? -0.548 -10.586 6.406 1.00 73.88 88 PHE A CA 1
ATOM 663 C C . PHE A 1 88 ? -1.743 -11.388 6.891 1.00 73.88 88 PHE A C 1
ATOM 665 O O . PHE A 1 88 ? -2.907 -11.042 6.652 1.00 73.88 88 PHE A O 1
ATOM 672 N N . GLU A 1 89 ? -1.435 -12.429 7.638 1.00 74.06 89 GLU A N 1
ATOM 673 C CA . GLU A 1 89 ? -2.390 -13.127 8.470 1.00 74.06 89 GLU A CA 1
ATOM 674 C C . GLU A 1 89 ? -2.172 -12.677 9.912 1.00 74.06 89 GLU A C 1
ATOM 676 O O . GLU A 1 89 ? -1.040 -12.617 10.387 1.00 74.06 89 GLU A O 1
ATOM 681 N N . ILE A 1 90 ? -3.255 -12.278 10.580 1.00 75.56 90 ILE A N 1
ATOM 682 C CA . ILE A 1 90 ? -3.208 -11.956 12.003 1.00 75.56 90 ILE A CA 1
ATOM 683 C C . ILE A 1 90 ? -3.732 -13.169 12.753 1.00 75.56 90 ILE A C 1
ATOM 685 O O . ILE A 1 90 ? -4.915 -13.499 12.659 1.00 75.56 90 ILE A O 1
ATOM 689 N N . GLU A 1 91 ? -2.850 -13.800 13.516 1.00 76.75 91 GLU A N 1
ATOM 690 C CA . GLU A 1 91 ? -3.216 -14.835 14.471 1.00 76.75 91 GLU A CA 1
ATOM 691 C C . GLU A 1 91 ? -3.639 -14.176 15.792 1.00 76.75 91 GLU A C 1
ATOM 693 O O . GLU A 1 91 ? -2.838 -13.537 16.471 1.00 76.75 91 GLU A O 1
ATOM 698 N N . ASP A 1 92 ? -4.915 -14.319 16.158 1.00 78.25 92 ASP A N 1
ATOM 699 C CA . ASP A 1 92 ? -5.463 -13.838 17.434 1.00 78.25 92 ASP A CA 1
ATOM 700 C C . ASP A 1 92 ? -6.099 -15.002 18.212 1.00 78.25 92 ASP A C 1
ATOM 702 O O . ASP A 1 92 ? -7.322 -15.168 18.208 1.00 78.25 92 ASP A O 1
ATOM 706 N N . PRO A 1 93 ? -5.287 -15.844 18.878 1.00 74.50 93 PRO A N 1
ATOM 707 C CA . PRO A 1 93 ? -5.775 -17.044 19.559 1.00 74.50 93 PRO A CA 1
ATOM 708 C C . PRO A 1 93 ? -6.694 -16.745 20.753 1.00 74.50 93 PRO A C 1
ATOM 710 O O . PRO A 1 93 ? -7.386 -17.638 21.231 1.00 74.50 93 PRO A O 1
ATOM 713 N N . LYS A 1 94 ? -6.704 -15.505 21.257 1.00 76.38 94 LYS A N 1
ATOM 714 C CA . LYS A 1 94 ? -7.491 -15.093 22.428 1.00 76.38 94 LYS A CA 1
ATOM 715 C C . LYS A 1 94 ? -8.716 -14.245 22.064 1.00 76.38 94 LYS A C 1
ATOM 717 O O . LYS A 1 94 ? -9.410 -13.800 22.973 1.00 76.38 94 LYS A O 1
ATOM 722 N N . ASN A 1 95 ? -8.987 -14.024 20.773 1.00 75.12 95 ASN A N 1
ATOM 723 C CA . ASN A 1 95 ? -10.060 -13.150 20.272 1.00 75.12 95 ASN A CA 1
ATOM 724 C C . ASN A 1 95 ? -10.075 -11.761 20.949 1.00 75.12 95 ASN A C 1
ATOM 726 O O . ASN A 1 95 ? -11.129 -11.158 21.187 1.00 75.12 95 ASN A O 1
ATOM 730 N N . ILE A 1 96 ? -8.893 -11.234 21.280 1.00 74.06 96 ILE A N 1
ATOM 731 C CA . ILE A 1 96 ? -8.751 -9.922 21.928 1.00 74.06 96 ILE A CA 1
ATOM 732 C C . ILE A 1 96 ? -9.164 -8.820 20.950 1.00 74.06 96 ILE A C 1
ATOM 734 O O . ILE A 1 96 ? -9.745 -7.810 21.347 1.00 74.06 96 ILE A O 1
ATOM 738 N N . LEU A 1 97 ? -8.927 -9.033 19.654 1.00 71.62 97 LEU A N 1
ATOM 739 C CA . LEU A 1 97 ? -9.238 -8.076 18.598 1.00 71.62 97 LEU A CA 1
ATOM 740 C C . LEU A 1 97 ? -10.738 -7.937 18.329 1.00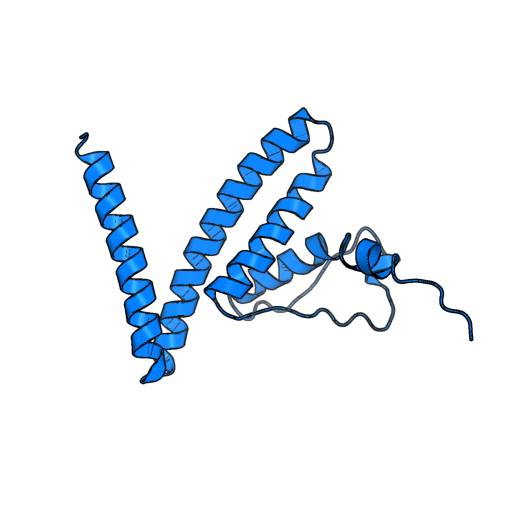 71.62 97 LEU A C 1
ATOM 742 O O . LEU A 1 97 ? -11.118 -6.992 17.641 1.00 71.62 97 LEU A O 1
ATOM 746 N N . GLU A 1 98 ? -11.572 -8.832 18.858 1.00 68.19 98 GLU A N 1
ATOM 747 C CA . GLU A 1 98 ? -13.037 -8.729 18.808 1.00 68.19 98 GLU A CA 1
ATOM 748 C C . GLU A 1 98 ? -13.610 -8.033 20.040 1.00 68.19 98 GLU A C 1
ATOM 750 O O . GLU A 1 98 ? -14.560 -7.263 19.942 1.00 68.19 98 GLU A O 1
ATOM 755 N N . THR A 1 99 ? -13.030 -8.310 21.205 1.00 71.12 99 THR A N 1
ATOM 756 C CA . THR A 1 99 ? -13.583 -7.912 22.505 1.00 71.12 99 THR A CA 1
ATOM 757 C C . THR A 1 99 ? -13.039 -6.577 23.002 1.00 71.12 99 THR A C 1
ATOM 759 O O . THR A 1 99 ? -13.692 -5.909 23.801 1.00 71.12 99 THR A O 1
ATOM 762 N N . THR A 1 100 ? -11.865 -6.158 22.521 1.00 70.81 100 THR A N 1
ATOM 763 C CA . THR A 1 100 ? -11.191 -4.940 22.982 1.00 70.81 100 THR A CA 1
ATOM 764 C C . THR A 1 100 ? -11.202 -3.864 21.898 1.00 70.81 100 THR A C 1
ATOM 766 O O . THR A 1 100 ? -10.490 -3.931 20.889 1.00 70.81 100 THR A O 1
ATOM 769 N N . ARG A 1 101 ? -12.019 -2.832 22.126 1.00 72.69 101 ARG A N 1
ATOM 770 C CA . ARG A 1 101 ? -12.071 -1.592 21.342 1.00 72.69 101 ARG A CA 1
ATOM 771 C C . ARG A 1 101 ? -12.234 -0.411 22.314 1.00 72.69 101 ARG A C 1
ATOM 773 O O . ARG A 1 101 ? -13.127 -0.482 23.156 1.00 72.69 101 ARG A O 1
ATOM 780 N N . PRO A 1 102 ? -11.435 0.670 22.212 1.00 69.12 102 PRO A N 1
ATOM 781 C CA . PRO A 1 102 ? -10.353 0.925 21.252 1.00 69.12 102 PRO A CA 1
ATOM 782 C C . PRO A 1 102 ? -9.076 0.118 21.559 1.00 69.12 102 PRO A C 1
ATOM 784 O O . PRO A 1 102 ? -8.790 -0.182 22.713 1.00 69.12 102 PRO A O 1
ATOM 787 N N . ALA A 1 103 ? -8.301 -0.228 20.525 1.00 74.19 103 ALA A N 1
ATOM 788 C CA . ALA A 1 103 ? -7.048 -0.981 20.650 1.00 74.19 103 ALA A CA 1
ATOM 789 C C . ALA A 1 103 ? -5.882 -0.211 20.012 1.00 74.19 103 ALA A C 1
ATOM 791 O O . ALA A 1 103 ? -6.051 0.407 18.960 1.00 74.19 103 ALA A O 1
ATOM 792 N N . VAL A 1 104 ? -4.703 -0.267 20.638 1.00 78.19 104 VAL A N 1
ATOM 793 C CA . VAL A 1 104 ? -3.455 0.307 20.114 1.00 78.19 104 VAL A CA 1
ATOM 794 C C . VAL A 1 104 ? -2.550 -0.838 19.673 1.00 78.19 104 VAL A C 1
ATOM 796 O O . VAL A 1 104 ? -2.162 -1.674 20.486 1.00 78.19 104 VAL A O 1
ATOM 799 N N . PHE A 1 105 ? -2.225 -0.877 18.383 1.00 76.06 105 PHE A N 1
ATOM 800 C CA . PHE A 1 105 ? -1.317 -1.870 17.816 1.00 76.06 105 PHE A CA 1
ATOM 801 C C . PHE A 1 105 ? 0.117 -1.353 17.904 1.00 76.06 105 PHE A C 1
ATOM 803 O O . PHE A 1 105 ? 0.414 -0.267 17.409 1.00 76.06 105 PHE A O 1
ATOM 810 N N . ILE A 1 106 ? 0.999 -2.131 18.530 1.00 79.88 106 ILE A N 1
ATOM 811 C CA . ILE A 1 106 ? 2.428 -1.830 18.636 1.00 79.88 106 ILE A CA 1
ATOM 812 C C . ILE A 1 106 ? 3.173 -2.910 17.857 1.00 79.88 106 ILE A C 1
ATOM 814 O O . ILE A 1 106 ? 3.056 -4.093 18.169 1.00 79.88 106 ILE A O 1
ATOM 818 N N . GLY A 1 107 ? 3.924 -2.498 16.842 1.00 72.50 107 GLY A N 1
ATOM 819 C CA . GLY A 1 107 ? 4.789 -3.365 16.050 1.00 72.50 107 GLY A CA 1
ATOM 820 C C . GLY A 1 107 ? 6.182 -2.759 15.941 1.00 72.50 107 GLY A C 1
ATOM 821 O O . GLY A 1 107 ? 6.346 -1.545 16.058 1.00 72.50 107 GLY A O 1
ATOM 822 N N . ASN A 1 108 ? 7.188 -3.608 15.736 1.00 83.69 108 ASN A N 1
ATOM 823 C CA . ASN A 1 108 ? 8.522 -3.135 15.382 1.00 83.69 108 ASN A CA 1
ATOM 824 C C . ASN A 1 108 ? 8.486 -2.481 13.990 1.00 83.69 108 ASN A C 1
ATOM 826 O O . ASN A 1 108 ? 7.773 -2.975 13.119 1.00 83.69 108 ASN A O 1
ATOM 830 N N . HIS A 1 109 ? 9.266 -1.417 13.774 1.00 79.06 109 HIS A N 1
ATOM 831 C CA . HIS A 1 109 ? 9.419 -0.839 12.442 1.00 79.06 109 HIS A CA 1
ATOM 832 C C . HIS A 1 109 ? 10.554 -1.567 11.717 1.00 79.06 109 HIS A C 1
ATOM 834 O O . HIS A 1 109 ? 11.733 -1.287 11.937 1.00 79.06 109 HIS A O 1
ATOM 840 N N . GLN A 1 110 ? 10.197 -2.557 10.905 1.00 71.88 110 GLN A N 1
ATOM 841 C CA . GLN A 1 110 ? 11.150 -3.465 10.280 1.00 71.88 110 GLN A CA 1
ATOM 842 C C . GLN A 1 110 ? 11.252 -3.246 8.770 1.00 71.88 110 GLN A C 1
ATOM 844 O O . GLN A 1 110 ? 12.352 -3.336 8.226 1.00 71.88 110 GLN A O 1
ATOM 849 N N . THR A 1 111 ? 10.146 -2.940 8.082 1.00 74.69 111 THR A N 1
ATOM 850 C CA . THR A 1 111 ? 10.143 -2.721 6.624 1.00 74.69 111 THR A CA 1
ATOM 851 C C . THR A 1 111 ? 8.981 -1.833 6.174 1.00 74.69 111 THR A C 1
ATOM 853 O O . THR A 1 111 ? 8.019 -1.622 6.898 1.00 74.69 111 THR A O 1
ATOM 856 N N . GLU A 1 112 ? 8.994 -1.366 4.925 1.00 67.81 112 GLU A N 1
ATOM 857 C CA . GLU A 1 112 ? 7.839 -0.673 4.318 1.00 67.81 112 GLU A CA 1
ATOM 858 C C . GLU A 1 112 ? 6.549 -1.527 4.326 1.00 67.81 112 GLU A C 1
ATOM 860 O O . GLU A 1 112 ? 5.436 -1.002 4.253 1.00 67.81 112 GLU A O 1
ATOM 865 N N . LEU A 1 113 ? 6.689 -2.851 4.471 1.00 69.56 113 LEU A N 1
ATOM 866 C CA . LEU A 1 113 ? 5.591 -3.806 4.619 1.00 69.56 113 LEU A CA 1
ATOM 867 C C . LEU A 1 113 ? 4.775 -3.572 5.908 1.00 69.56 113 LEU A C 1
ATOM 869 O O . LEU A 1 113 ? 3.612 -3.967 5.967 1.00 69.56 113 LEU A O 1
ATOM 873 N N . ASP A 1 114 ? 5.305 -2.839 6.889 1.00 69.31 114 ASP A N 1
ATOM 874 C CA . ASP A 1 114 ? 4.594 -2.473 8.121 1.00 69.31 114 ASP A CA 1
ATOM 875 C C . ASP A 1 114 ? 3.343 -1.614 7.830 1.00 69.31 114 ASP A C 1
ATOM 877 O O . ASP A 1 114 ? 2.347 -1.675 8.554 1.00 69.31 114 ASP A O 1
ATOM 881 N N . VAL A 1 115 ? 3.336 -0.866 6.717 1.00 72.81 115 VAL A N 1
ATOM 882 C CA . VAL A 1 115 ? 2.167 -0.08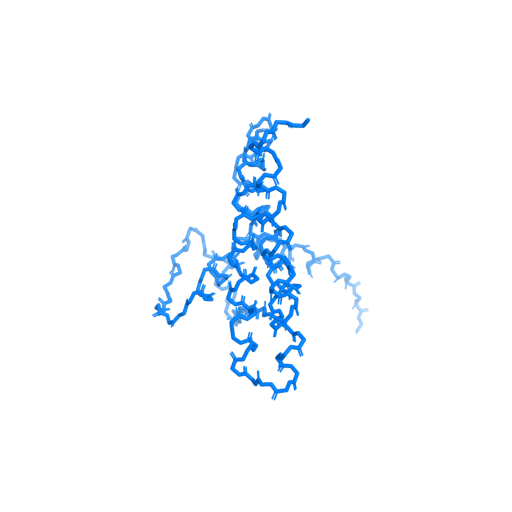8 6.265 1.00 72.81 115 VAL A CA 1
ATOM 883 C C . VAL A 1 115 ? 1.026 -1.006 5.823 1.00 72.81 115 VAL A C 1
ATOM 885 O O . VAL A 1 115 ? -0.143 -0.739 6.107 1.00 72.81 115 VAL A O 1
ATOM 888 N N . LEU A 1 116 ? 1.350 -2.120 5.160 1.00 72.75 116 LEU A N 1
ATOM 889 C CA . LEU A 1 116 ? 0.358 -3.131 4.800 1.00 72.75 116 LEU A CA 1
ATOM 890 C C . LEU A 1 116 ? -0.177 -3.841 6.054 1.00 72.75 116 LEU A C 1
ATOM 892 O O . LEU A 1 116 ? -1.374 -4.111 6.121 1.00 72.75 116 LEU A O 1
ATOM 896 N N . MET A 1 117 ? 0.657 -4.056 7.077 1.00 72.44 117 MET A N 1
ATOM 897 C CA . MET A 1 117 ? 0.217 -4.605 8.365 1.00 72.44 117 MET A CA 1
ATOM 898 C C . MET A 1 117 ? -0.773 -3.668 9.075 1.00 72.44 117 MET A C 1
ATOM 900 O O . MET A 1 117 ? -1.788 -4.136 9.591 1.00 72.44 117 MET A O 1
ATOM 904 N N . LEU A 1 118 ? -0.538 -2.351 9.064 1.00 72.94 118 LEU A N 1
ATOM 905 C CA . LEU A 1 118 ? -1.436 -1.360 9.681 1.00 72.94 118 LEU A CA 1
ATOM 906 C C . LEU A 1 118 ? -2.851 -1.376 9.070 1.00 72.94 118 LEU A C 1
ATOM 908 O O . LEU A 1 118 ? -3.832 -1.073 9.748 1.00 72.94 118 LEU A O 1
ATOM 912 N N . ALA A 1 119 ? -2.980 -1.752 7.797 1.00 70.81 119 ALA A N 1
ATOM 913 C CA . ALA A 1 119 ? -4.277 -1.851 7.135 1.00 70.81 119 ALA A CA 1
ATOM 914 C C . ALA A 1 119 ? -5.092 -3.084 7.574 1.00 70.81 119 ALA A C 1
ATOM 916 O O . ALA A 1 119 ? -6.321 -3.069 7.487 1.00 70.81 119 ALA A O 1
ATOM 917 N N . MET A 1 120 ? -4.464 -4.153 8.074 1.00 73.50 120 MET A N 1
ATOM 918 C CA . MET A 1 120 ? -5.175 -5.391 8.428 1.00 73.50 120 MET A CA 1
ATOM 919 C C . MET A 1 120 ? -6.224 -5.224 9.545 1.00 73.50 120 MET A C 1
ATOM 921 O O . MET A 1 120 ? -7.340 -5.725 9.364 1.00 73.50 120 MET A O 1
ATOM 925 N N . PRO A 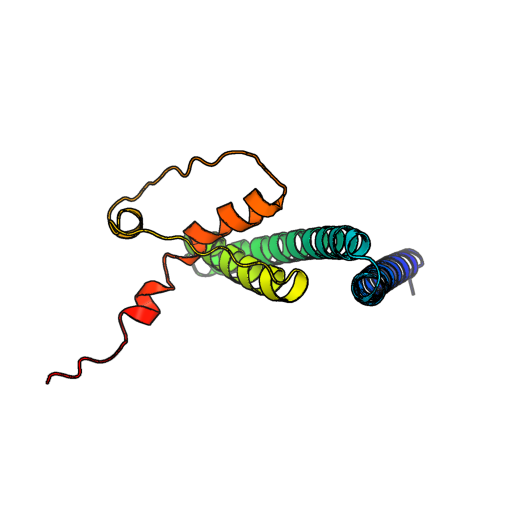1 121 ? -5.944 -4.527 10.666 1.00 64.69 121 PRO A N 1
ATOM 926 C CA . PRO A 1 121 ? -6.935 -4.277 11.712 1.00 64.69 121 PRO A CA 1
ATOM 927 C C . PRO A 1 121 ? -8.227 -3.630 11.202 1.00 64.69 121 PRO A C 1
ATOM 929 O O . PRO A 1 121 ? -9.316 -4.053 11.585 1.00 64.69 121 PRO A O 1
ATOM 932 N N . ALA A 1 122 ? -8.118 -2.669 10.280 1.00 69.06 122 ALA A N 1
ATOM 933 C CA . ALA A 1 122 ? -9.269 -1.987 9.691 1.00 69.06 122 ALA A CA 1
ATOM 934 C C . ALA A 1 122 ? -10.125 -2.904 8.794 1.00 69.06 122 ALA A C 1
ATOM 936 O O . ALA A 1 122 ? -11.298 -2.625 8.578 1.00 69.06 122 ALA A O 1
ATOM 937 N N . VAL A 1 123 ? -9.580 -4.022 8.299 1.00 60.22 123 VAL A N 1
ATOM 938 C CA . VAL A 1 123 ? -10.308 -5.025 7.495 1.00 60.22 123 VAL A CA 1
ATOM 939 C C . VAL A 1 123 ? -10.970 -6.106 8.361 1.00 60.22 123 VAL A C 1
ATOM 941 O O . VAL A 1 123 ? -11.961 -6.731 7.950 1.00 60.22 123 VAL A O 1
ATOM 944 N N . MET A 1 124 ? -10.432 -6.363 9.556 1.00 58.31 124 MET A N 1
ATOM 945 C CA . MET A 1 124 ? -10.860 -7.483 10.397 1.00 58.31 124 MET A CA 1
ATOM 946 C C . MET A 1 124 ? -12.296 -7.339 10.914 1.00 58.31 124 MET A C 1
ATOM 948 O O . MET A 1 124 ? -12.977 -8.351 11.056 1.00 58.31 124 MET A O 1
ATOM 952 N N . ASP A 1 125 ? -12.786 -6.104 11.038 1.00 55.62 125 ASP A N 1
ATOM 953 C CA . ASP A 1 125 ? -14.146 -5.761 11.487 1.00 55.62 125 ASP A CA 1
ATOM 954 C C . ASP A 1 125 ? -15.264 -6.445 10.669 1.00 55.62 125 ASP A C 1
ATOM 956 O O . ASP A 1 125 ? -16.373 -6.644 11.153 1.00 55.62 125 ASP A O 1
ATOM 960 N N . THR A 1 126 ? -14.967 -6.883 9.433 1.00 49.44 126 THR A N 1
ATOM 961 C CA . THR A 1 126 ? -15.953 -7.558 8.555 1.00 49.44 126 THR A CA 1
ATOM 962 C C . THR A 1 126 ? -15.623 -8.987 8.137 1.00 49.44 126 THR A C 1
ATOM 964 O O . THR A 1 126 ? -16.485 -9.736 7.676 1.00 49.44 126 THR A O 1
ATOM 967 N N . THR A 1 127 ? -14.363 -9.409 8.268 1.00 42.12 127 THR A N 1
ATOM 968 C CA . THR A 1 127 ? -13.961 -10.726 7.740 1.00 42.12 127 THR A CA 1
ATOM 969 C C . THR A 1 127 ? -14.537 -11.861 8.600 1.00 42.12 127 THR A C 1
ATOM 971 O O . THR A 1 127 ? -14.750 -12.964 8.101 1.00 42.12 127 THR A O 1
ATOM 974 N N . LYS A 1 128 ? -14.898 -11.573 9.858 1.00 44.38 128 LYS A N 1
ATOM 975 C CA . LYS A 1 128 ? -15.632 -12.496 10.729 1.00 44.38 128 LYS A CA 1
ATOM 976 C C . LYS A 1 128 ? -17.153 -12.288 10.754 1.00 44.38 128 LYS A C 1
ATOM 978 O O . LYS A 1 128 ? -17.834 -13.256 11.048 1.00 44.38 128 LYS A O 1
ATOM 983 N N . THR A 1 129 ? -17.723 -11.154 10.322 1.00 33.12 129 THR A N 1
ATOM 984 C CA . THR A 1 129 ? -19.181 -11.097 10.036 1.00 33.12 129 THR A CA 1
ATOM 985 C C . THR A 1 129 ? -19.553 -11.964 8.829 1.00 33.12 129 THR A C 1
ATOM 987 O O . THR A 1 129 ? -20.620 -12.570 8.820 1.00 33.12 129 THR A O 1
ATOM 990 N N . LEU A 1 130 ? -18.641 -12.146 7.866 1.00 33.00 130 LEU A N 1
ATOM 991 C CA . LEU A 1 130 ? -18.812 -13.142 6.798 1.00 33.00 130 LEU A CA 1
ATOM 992 C C . LEU A 1 130 ? -18.485 -14.583 7.243 1.00 33.00 130 LEU A C 1
ATOM 994 O O . LEU A 1 130 ? -19.110 -15.511 6.741 1.00 33.00 130 LEU A O 1
ATOM 998 N N . LYS A 1 131 ? -17.586 -14.798 8.219 1.00 31.73 131 LYS A N 1
ATOM 999 C CA . LYS A 1 131 ? -17.338 -16.138 8.805 1.00 31.73 131 LYS A CA 1
ATOM 1000 C C . LYS A 1 131 ? -18.363 -16.540 9.884 1.00 31.73 131 LYS A C 1
ATOM 1002 O O . LYS A 1 131 ? -18.450 -17.713 10.218 1.00 31.73 131 LYS A O 1
ATOM 1007 N N . ALA A 1 132 ? -19.175 -15.601 10.372 1.00 35.50 132 ALA A N 1
ATOM 1008 C CA . ALA A 1 132 ? -20.302 -15.853 11.275 1.00 35.50 132 ALA A CA 1
ATOM 1009 C C . ALA A 1 132 ? -21.613 -16.188 10.537 1.00 35.50 132 ALA A C 1
ATOM 1011 O O . ALA A 1 132 ? -22.596 -16.548 11.175 1.00 35.50 132 ALA A O 1
ATOM 1012 N N . THR A 1 133 ? -21.624 -16.138 9.198 1.00 36.81 133 THR A N 1
ATOM 1013 C CA . THR A 1 133 ? -22.736 -16.645 8.372 1.00 36.81 133 THR A CA 1
ATOM 1014 C C . THR A 1 133 ? -22.327 -17.951 7.682 1.00 36.81 133 THR A C 1
ATOM 1016 O O . THR A 1 133 ? -22.491 -18.135 6.482 1.00 36.81 133 THR A O 1
ATOM 1019 N N . GLY A 1 134 ? -21.723 -18.854 8.453 1.00 34.03 134 GLY A N 1
ATOM 1020 C CA . GLY A 1 134 ? -21.427 -20.228 8.064 1.00 34.03 134 GLY A CA 1
ATOM 1021 C C . GLY A 1 134 ? -22.282 -21.170 8.895 1.00 34.03 134 GLY A C 1
ATOM 1022 O O . GLY A 1 134 ? -21.849 -21.608 9.949 1.00 34.03 134 GLY A O 1
ATOM 1023 N N . VAL A 1 135 ? -23.512 -21.378 8.426 1.00 37.91 135 VAL A N 1
ATOM 1024 C CA . VAL A 1 135 ? -24.326 -22.593 8.563 1.00 37.91 135 VAL A CA 1
ATOM 1025 C C . VAL A 1 135 ? -24.109 -23.408 9.849 1.00 37.91 135 VAL A C 1
ATOM 1027 O O . VAL A 1 135 ? -23.179 -24.201 9.969 1.00 37.91 135 VAL A O 1
ATOM 1030 N N . ASN A 1 136 ? -25.084 -23.301 10.754 1.00 38.81 136 ASN A N 1
ATOM 1031 C CA . ASN A 1 136 ? -25.473 -24.407 11.623 1.00 38.81 136 ASN A CA 1
ATOM 1032 C C . ASN A 1 136 ? -25.750 -25.645 10.749 1.00 38.81 136 ASN A C 1
ATOM 1034 O O . ASN A 1 136 ? -26.804 -25.731 10.122 1.00 38.81 136 ASN A O 1
ATOM 1038 N N . THR A 1 137 ? -24.839 -26.612 10.729 1.00 34.22 137 THR A N 1
ATOM 1039 C CA . THR A 1 137 ? -25.221 -28.018 10.572 1.00 34.22 137 THR A CA 1
ATOM 1040 C C . THR A 1 137 ? -24.887 -28.730 11.866 1.00 34.22 137 THR A C 1
ATOM 1042 O O . THR A 1 137 ? -23.743 -29.076 12.141 1.00 34.22 137 THR A O 1
ATOM 1045 N N . SER A 1 138 ? -25.933 -28.890 12.665 1.00 35.81 138 SER A N 1
ATOM 1046 C CA . SER A 1 138 ? -26.079 -29.918 13.679 1.00 35.81 138 SER A CA 1
ATOM 1047 C C . SER A 1 138 ? -25.841 -31.310 13.088 1.00 35.81 138 SER A C 1
ATOM 1049 O O . SER A 1 138 ? -26.595 -31.702 12.194 1.00 35.81 138 SER A O 1
ATOM 1051 N N . SER A 1 139 ? -24.860 -32.034 13.625 1.00 36.97 139 SER A N 1
ATOM 1052 C CA . SER A 1 139 ? -24.862 -33.490 13.870 1.00 36.97 139 SER A CA 1
ATOM 1053 C C . SER A 1 139 ? -23.493 -33.916 14.380 1.00 36.97 139 SER A C 1
ATOM 1055 O O . SER A 1 139 ? -22.524 -33.720 13.611 1.00 36.97 139 SER A O 1
#

Secondary structure (DSSP, 8-state):
--HHHHHHHHHHHHHHHHHHHHHHHHTT-HHHHHHHHHHHHHHHHHHHHHHHHHHHHHHHHTT-TTHHHHHHHHHHHHHHHHHH--------TT-HHHH--S--------STTHHHHHHHHHHHHHHHHHHT-S-----

Foldseek 3Di:
DPVVVVVVVVVVVVLVVQLVVLVVCCVVPVVSLVVSLVSQLVVLVVVLVVQLVVLCVVCVVVVRNVCSLLVSLVSSQVSSCVRNVDHDDDDDPPCCLVVDPPDDDDDDPDDPCVVNVVSVSSNVVCPVVVVVPPDDDDD

pLDDT: mean 76.64, std 15.19, range [31.73, 92.19]

Radius of gyration: 19.07 Å; chains: 1; bounding box: 44×53×50 Å

Organism: Verticillium longisporum (NCBI:txid100787)